Protein AF-A0A815NDU8-F1 (afdb_monomer_lite)

pLDDT: mean 84.21, std 14.22, range [49.19, 97.12]

Organism: NCBI:txid392033

Secondary structure (DSSP, 8-state):
--PPP-SEEEEEE-TT--EEEEETTTTEEEEE-------------------HHHHHHHHHHHHHHHHHHHHHHHHHHHT-

InterPro domains:
  IPR011042 Six-bladed beta-propeller, TolB-like [G3DSA:2.120.10.30] (2-62)

Structure (mmCIF, N/CA/C/O backbone):
data_AF-A0A815NDU8-F1
#
_entry.id   AF-A0A815NDU8-F1
#
loop_
_atom_site.group_PDB
_atom_site.id
_atom_site.type_symbol
_atom_site.label_atom_id
_atom_site.label_alt_id
_atom_site.label_comp_id
_atom_site.label_asym_id
_atom_site.label_entity_id
_atom_site.label_seq_id
_atom_site.pdbx_PDB_ins_code
_atom_site.Cartn_x
_atom_site.Cartn_y
_atom_site.Cartn_z
_atom_site.occupancy
_atom_site.B_iso_or_equiv
_atom_site.auth_seq_id
_atom_site.auth_comp_id
_atom_site.auth_asym_id
_atom_site.auth_atom_id
_atom_site.pdbx_PDB_model_num
ATOM 1 N N . MET A 1 1 ? 26.217 -6.598 -10.184 1.00 49.19 1 MET A N 1
ATOM 2 C CA . MET A 1 1 ? 25.780 -6.729 -11.585 1.00 49.19 1 MET A CA 1
ATOM 3 C C . MET A 1 1 ? 24.386 -6.148 -11.666 1.00 49.19 1 MET A C 1
ATOM 5 O O . MET A 1 1 ? 23.481 -6.727 -11.086 1.00 49.19 1 MET A O 1
ATOM 9 N N . THR A 1 2 ? 24.241 -4.969 -12.258 1.00 66.94 2 THR A N 1
ATOM 10 C CA . THR A 1 2 ? 22.934 -4.398 -12.606 1.00 66.94 2 THR A CA 1
ATOM 11 C C . THR A 1 2 ? 23.059 -3.972 -14.052 1.00 66.94 2 THR A C 1
ATOM 13 O O . THR A 1 2 ? 23.664 -2.935 -14.333 1.00 66.94 2 THR A O 1
ATOM 16 N N . ASP A 1 3 ? 22.588 -4.821 -14.956 1.00 82.12 3 ASP A N 1
ATOM 17 C CA . ASP A 1 3 ? 22.578 -4.479 -16.368 1.00 82.12 3 ASP A CA 1
ATOM 18 C C . ASP A 1 3 ? 21.497 -3.409 -16.597 1.00 82.12 3 ASP A C 1
ATOM 20 O O . ASP A 1 3 ? 20.376 -3.549 -16.099 1.00 82.12 3 ASP A O 1
ATOM 24 N N . PRO A 1 4 ? 21.824 -2.300 -17.281 1.00 85.81 4 PRO A N 1
ATOM 25 C CA . PRO A 1 4 ? 20.865 -1.236 -17.552 1.00 85.81 4 PRO A CA 1
ATOM 26 C C . PRO A 1 4 ? 19.747 -1.726 -18.477 1.00 85.81 4 PRO A C 1
ATOM 28 O O . PRO A 1 4 ? 19.970 -2.613 -19.305 1.00 85.81 4 PRO A O 1
ATOM 31 N N . LEU A 1 5 ? 18.557 -1.127 -18.339 1.00 89.12 5 LEU A N 1
ATOM 32 C CA . LEU A 1 5 ? 17.417 -1.429 -19.204 1.00 89.12 5 LEU A CA 1
ATOM 33 C C . LEU A 1 5 ? 17.648 -0.906 -20.628 1.00 89.12 5 LEU A C 1
ATOM 35 O O . LEU A 1 5 ? 18.147 0.207 -20.796 1.00 89.12 5 LEU A O 1
ATOM 39 N N . ASP A 1 6 ? 17.230 -1.671 -21.633 1.00 91.44 6 ASP A N 1
ATOM 40 C CA . ASP A 1 6 ? 17.411 -1.345 -23.048 1.00 91.44 6 ASP A CA 1
ATOM 41 C C . ASP A 1 6 ? 16.103 -1.482 -23.844 1.00 91.44 6 ASP A C 1
ATOM 43 O O . ASP A 1 6 ? 15.656 -2.579 -24.190 1.00 91.44 6 ASP A O 1
ATOM 47 N N . LEU A 1 7 ? 15.486 -0.328 -24.121 1.00 93.81 7 LEU A N 1
ATOM 48 C CA . LEU A 1 7 ? 14.165 -0.189 -24.747 1.00 93.81 7 LEU A CA 1
ATOM 49 C C . LEU A 1 7 ? 13.089 -1.048 -24.044 1.00 93.81 7 LEU A C 1
ATOM 51 O O . LEU A 1 7 ? 12.580 -2.008 -24.633 1.00 93.81 7 LEU A O 1
ATOM 55 N N . PRO A 1 8 ? 12.741 -0.736 -22.779 1.00 93.75 8 PRO A N 1
ATOM 56 C CA . PRO A 1 8 ? 11.650 -1.414 -22.090 1.00 93.75 8 PRO A CA 1
ATOM 57 C C . PRO A 1 8 ? 10.325 -1.110 -22.794 1.00 93.75 8 PRO A C 1
ATOM 59 O O . PRO A 1 8 ? 9.999 0.052 -23.046 1.00 93.75 8 PRO A O 1
ATOM 62 N N . VAL A 1 9 ? 9.576 -2.161 -23.117 1.00 96.38 9 VAL A N 1
ATOM 63 C CA . VAL A 1 9 ? 8.302 -2.052 -23.845 1.00 96.38 9 VAL A CA 1
ATOM 64 C C . VAL A 1 9 ? 7.094 -2.307 -22.961 1.00 96.38 9 VAL A C 1
ATOM 66 O O . VAL A 1 9 ? 6.037 -1.744 -23.223 1.00 96.38 9 VAL A O 1
ATOM 69 N N . ASP A 1 10 ? 7.246 -3.135 -21.928 1.00 95.44 10 ASP A N 1
ATOM 70 C CA . ASP A 1 10 ? 6.159 -3.488 -21.019 1.00 95.44 10 ASP A CA 1
ATOM 71 C C . ASP A 1 10 ? 6.695 -4.007 -19.678 1.00 95.44 10 ASP A C 1
ATOM 73 O O . ASP A 1 10 ? 7.856 -4.430 -19.584 1.00 95.44 10 ASP A O 1
ATOM 77 N N . LEU A 1 11 ? 5.846 -3.984 -18.650 1.00 95.81 11 LEU A N 1
ATOM 78 C CA . LEU A 1 11 ? 6.129 -4.555 -17.336 1.00 95.81 11 LEU A CA 1
ATOM 79 C C . LEU A 1 11 ? 4.872 -5.135 -16.686 1.00 95.81 11 LEU A C 1
ATOM 81 O O . LEU A 1 11 ? 3.786 -4.578 -16.814 1.00 95.81 11 LEU A O 1
ATOM 85 N N . ASP A 1 12 ? 5.050 -6.215 -15.927 1.00 96.75 12 ASP A N 1
ATOM 86 C CA . ASP A 1 12 ? 3.973 -6.853 -15.164 1.00 96.75 12 ASP A CA 1
ATOM 87 C C . ASP A 1 12 ? 4.483 -7.422 -13.830 1.00 96.75 12 ASP A C 1
ATOM 89 O O . ASP A 1 12 ? 5.691 -7.617 -13.628 1.00 96.75 12 ASP A O 1
ATOM 93 N N . PHE A 1 13 ? 3.553 -7.678 -12.910 1.00 96.00 13 PHE A N 1
ATOM 94 C CA . PHE A 1 13 ? 3.821 -8.198 -11.573 1.00 96.00 13 PHE A CA 1
ATOM 95 C C . PHE A 1 13 ? 3.183 -9.574 -11.362 1.00 96.00 13 PHE A C 1
ATOM 97 O O . PHE A 1 13 ? 2.037 -9.805 -11.738 1.00 96.00 13 PH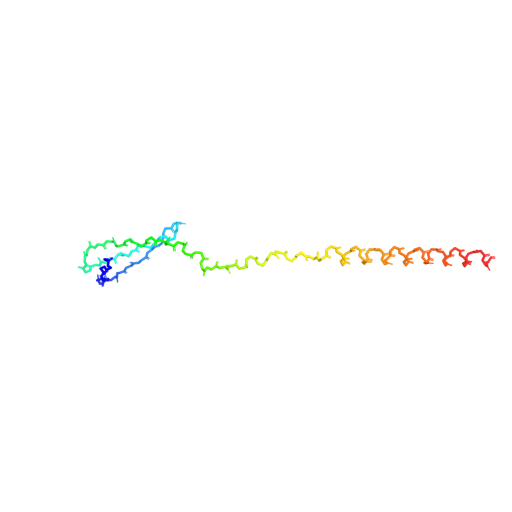E A O 1
ATOM 104 N N . ASP A 1 14 ? 3.890 -10.475 -10.675 1.00 94.06 14 ASP A N 1
ATOM 105 C CA . ASP A 1 14 ? 3.289 -11.727 -10.201 1.00 94.06 14 ASP A CA 1
ATOM 106 C C . ASP A 1 14 ? 2.562 -11.556 -8.851 1.00 94.06 14 ASP A C 1
ATOM 108 O O . ASP A 1 14 ? 2.668 -10.537 -8.164 1.00 94.06 14 ASP A O 1
ATOM 112 N N . ASN A 1 15 ? 1.842 -12.595 -8.415 1.00 92.81 15 ASN A N 1
ATOM 113 C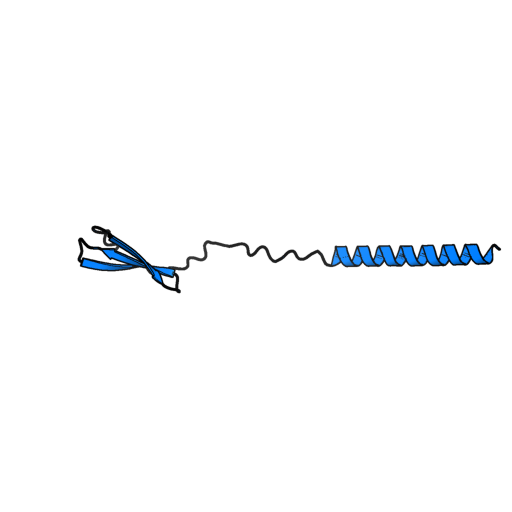 CA . ASN A 1 15 ? 1.166 -12.602 -7.111 1.00 92.81 15 ASN A CA 1
ATOM 114 C C . ASN A 1 15 ? 2.120 -12.477 -5.906 1.00 92.81 15 ASN A C 1
ATOM 116 O O . ASN A 1 15 ? 1.660 -12.170 -4.804 1.00 92.81 15 ASN A O 1
ATOM 120 N N . ALA A 1 16 ? 3.416 -12.751 -6.078 1.00 89.44 16 ALA A N 1
ATOM 121 C CA . ALA A 1 16 ? 4.430 -12.577 -5.042 1.00 89.44 16 ALA A CA 1
ATOM 122 C C . ALA A 1 16 ? 5.022 -11.151 -5.033 1.00 89.44 16 ALA A C 1
ATOM 124 O O . ALA A 1 16 ? 5.788 -10.817 -4.127 1.00 89.44 16 ALA A O 1
ATOM 125 N N . GLY A 1 17 ? 4.634 -10.304 -5.993 1.00 90.31 17 GLY A N 1
ATOM 126 C CA . GLY A 1 17 ? 5.091 -8.930 -6.162 1.00 90.31 17 GLY A CA 1
ATOM 127 C C . GLY A 1 17 ? 6.436 -8.803 -6.877 1.00 90.31 17 GLY A C 1
ATOM 128 O O . GLY A 1 17 ? 7.003 -7.710 -6.890 1.00 90.31 17 GLY A O 1
ATOM 129 N N . ASN A 1 18 ? 6.961 -9.884 -7.458 1.00 93.50 18 ASN A N 1
ATOM 130 C CA . ASN A 1 18 ? 8.131 -9.804 -8.324 1.00 93.50 18 ASN A CA 1
ATOM 131 C C . ASN A 1 18 ? 7.774 -9.058 -9.610 1.00 93.50 18 ASN A C 1
ATOM 133 O O . ASN A 1 18 ? 6.653 -9.168 -10.106 1.00 93.50 18 ASN A O 1
ATOM 137 N N . MET A 1 19 ? 8.741 -8.320 -10.151 1.00 93.94 19 MET A N 1
ATOM 138 C CA . MET A 1 19 ? 8.553 -7.494 -11.340 1.00 93.94 19 MET A CA 1
ATOM 139 C C . MET A 1 19 ? 9.278 -8.105 -12.537 1.00 93.94 19 MET A C 1
ATOM 141 O O . MET A 1 19 ? 10.465 -8.435 -12.457 1.00 93.94 19 MET A O 1
ATOM 145 N N . TYR A 1 20 ? 8.564 -8.199 -13.652 1.00 94.81 20 TYR A N 1
ATOM 146 C CA . TYR A 1 20 ? 9.078 -8.653 -14.937 1.00 94.81 20 TYR A CA 1
ATOM 147 C C . TYR A 1 20 ? 9.070 -7.478 -15.908 1.00 94.81 20 TYR A C 1
ATOM 149 O O . TYR A 1 20 ? 8.060 -6.792 -16.032 1.00 94.81 20 TYR A O 1
ATOM 157 N N . VAL A 1 21 ? 10.191 -7.237 -16.587 1.00 94.94 21 VAL A N 1
ATOM 158 C CA . VAL A 1 21 ? 10.316 -6.165 -17.585 1.00 94.94 21 VAL A CA 1
ATOM 159 C C . VAL A 1 21 ? 10.688 -6.779 -18.925 1.00 94.94 21 VAL A C 1
ATOM 161 O O . VAL A 1 21 ? 11.713 -7.452 -19.033 1.00 94.94 21 VAL A O 1
ATOM 164 N N . CYS A 1 22 ? 9.862 -6.538 -19.940 1.00 94.56 22 CYS A N 1
ATOM 165 C CA . CYS A 1 22 ? 10.119 -6.948 -21.315 1.00 94.56 22 CYS A CA 1
ATOM 166 C C . CYS A 1 22 ? 10.937 -5.868 -22.028 1.00 94.56 22 CYS A C 1
ATOM 168 O O . CYS A 1 22 ? 10.539 -4.702 -22.073 1.00 94.56 22 CYS A O 1
ATOM 170 N N . GLU A 1 23 ? 12.065 -6.253 -22.617 1.00 93.94 23 GLU A N 1
ATOM 171 C CA . GLU A 1 23 ? 12.989 -5.338 -23.287 1.00 93.94 23 GLU A CA 1
ATOM 172 C C . GLU A 1 23 ? 13.157 -5.728 -24.751 1.00 93.94 23 GLU A C 1
ATOM 174 O O . GLU A 1 23 ? 13.629 -6.825 -25.068 1.00 93.94 23 GLU A O 1
ATOM 179 N N . SER A 1 24 ? 12.790 -4.821 -25.659 1.00 92.38 24 SER A N 1
ATOM 180 C CA . SER A 1 24 ? 12.895 -5.086 -27.095 1.00 92.38 24 SER A CA 1
ATOM 181 C C . SER A 1 24 ? 14.301 -4.873 -27.637 1.00 92.38 24 SER A C 1
ATOM 183 O O . SER A 1 24 ? 14.650 -5.514 -28.622 1.00 92.38 24 SER A O 1
ATOM 185 N N . GLY A 1 25 ? 15.096 -3.987 -27.027 1.00 91.75 25 GLY A N 1
ATOM 186 C CA . GLY A 1 25 ? 16.456 -3.688 -27.488 1.00 91.75 25 GLY A CA 1
ATOM 187 C C . GLY A 1 25 ? 17.406 -4.853 -27.234 1.00 91.75 25 GLY A C 1
ATOM 188 O O . GLY A 1 25 ? 18.118 -5.302 -28.128 1.00 91.75 25 GLY A O 1
ATOM 189 N N . SER A 1 26 ? 17.316 -5.424 -26.034 1.00 88.94 26 SER A N 1
ATOM 190 C CA . SER A 1 26 ? 18.131 -6.567 -25.616 1.00 88.94 26 SER A CA 1
ATOM 191 C C . SER A 1 26 ? 17.459 -7.931 -25.826 1.00 88.94 26 SER A C 1
ATOM 193 O O . SER A 1 26 ? 18.036 -8.950 -25.450 1.00 88.94 26 SER A O 1
ATOM 195 N N . HIS A 1 27 ? 16.251 -7.966 -26.407 1.00 91.06 27 HIS A N 1
ATOM 196 C CA . HIS A 1 27 ? 15.458 -9.183 -26.650 1.00 91.06 27 HIS A CA 1
ATOM 197 C C . HIS A 1 27 ? 15.354 -10.116 -25.432 1.00 91.06 27 HIS A C 1
ATOM 199 O O . HIS A 1 27 ? 15.425 -11.341 -25.555 1.00 91.06 27 HIS A O 1
ATOM 205 N N . ARG A 1 28 ? 15.218 -9.538 -24.239 1.00 92.69 28 ARG A N 1
ATOM 206 C CA . ARG A 1 28 ? 15.232 -10.273 -22.972 1.00 92.69 28 ARG A CA 1
ATOM 207 C C . ARG A 1 28 ? 14.045 -9.883 -22.106 1.00 92.69 28 ARG A C 1
ATOM 209 O O . ARG A 1 28 ? 13.418 -8.844 -22.308 1.00 92.69 28 ARG A O 1
ATOM 216 N N . VAL A 1 29 ? 13.779 -10.722 -21.115 1.00 92.06 29 VAL A N 1
ATOM 217 C CA . VAL A 1 29 ? 12.882 -10.397 -20.007 1.00 92.06 29 VAL A CA 1
ATOM 218 C C . VAL A 1 29 ? 13.720 -10.383 -18.738 1.00 92.06 29 VAL A C 1
ATOM 220 O O . VAL A 1 29 ? 14.301 -11.406 -18.373 1.00 92.06 29 VAL A O 1
ATOM 223 N N . GLN A 1 30 ? 13.822 -9.226 -18.088 1.00 92.31 30 GLN A N 1
ATOM 224 C CA . GLN A 1 30 ? 14.520 -9.098 -16.811 1.00 92.31 30 GLN A CA 1
ATOM 225 C C . GLN A 1 30 ? 13.577 -9.358 -15.639 1.00 92.31 30 GLN A C 1
ATOM 227 O O . GLN A 1 30 ? 12.429 -8.915 -15.632 1.00 92.31 30 GLN A O 1
ATOM 232 N N . PHE A 1 31 ? 14.096 -10.073 -14.640 1.00 91.56 31 PHE A N 1
ATOM 233 C CA . PHE A 1 31 ? 13.392 -10.436 -13.416 1.00 91.56 31 PHE A CA 1
ATOM 234 C C . PHE A 1 31 ? 13.963 -9.671 -12.224 1.00 91.56 31 PHE A C 1
ATOM 236 O O . PHE A 1 31 ? 15.159 -9.752 -11.935 1.00 91.56 31 PHE A O 1
ATOM 243 N N . PHE A 1 32 ? 13.088 -8.987 -11.495 1.00 90.94 32 PHE A N 1
ATOM 244 C CA . 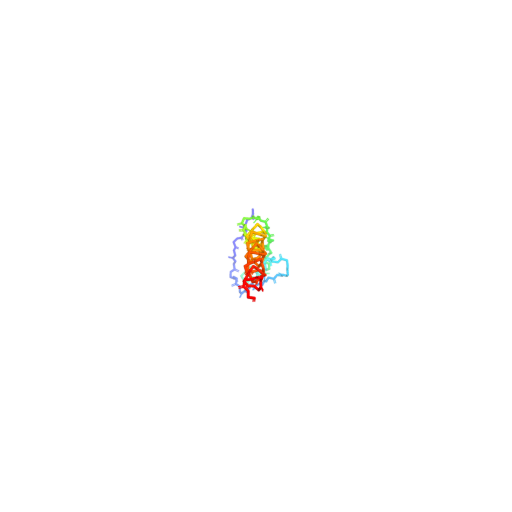PHE A 1 32 ? 13.419 -8.281 -10.268 1.00 90.94 32 PHE A CA 1
ATOM 245 C C . PHE A 1 32 ? 12.643 -8.901 -9.112 1.00 90.94 32 PHE A C 1
ATOM 247 O O . PHE A 1 32 ? 11.424 -8.751 -8.996 1.00 90.94 32 PHE A O 1
ATOM 254 N N . ALA A 1 33 ? 13.371 -9.603 -8.244 1.00 89.94 33 ALA A N 1
ATOM 255 C CA . ALA A 1 33 ? 12.795 -10.176 -7.040 1.00 89.94 33 ALA A CA 1
ATOM 256 C C . ALA A 1 33 ? 12.340 -9.062 -6.094 1.00 89.94 33 ALA A C 1
ATOM 258 O O . ALA A 1 33 ? 13.111 -8.145 -5.784 1.00 89.94 33 ALA A O 1
ATOM 259 N N . LEU A 1 34 ? 11.119 -9.181 -5.571 1.00 88.38 34 LEU A N 1
ATOM 260 C CA . LEU A 1 34 ? 10.686 -8.327 -4.477 1.00 88.38 34 LEU A CA 1
ATOM 261 C C . LEU A 1 34 ? 11.431 -8.736 -3.209 1.00 88.38 34 LEU A C 1
ATOM 263 O O . LEU A 1 34 ? 11.039 -9.645 -2.475 1.00 88.38 34 LEU A O 1
ATOM 267 N N . ILE A 1 35 ? 12.518 -8.032 -2.921 1.00 85.19 35 ILE A N 1
ATOM 268 C CA . ILE A 1 35 ? 13.171 -8.146 -1.626 1.00 85.19 35 ILE A CA 1
ATOM 269 C C . ILE A 1 35 ? 12.300 -7.371 -0.643 1.00 85.19 35 ILE A C 1
ATOM 271 O O . ILE A 1 35 ? 12.329 -6.141 -0.596 1.00 85.19 35 ILE A O 1
ATOM 275 N N . SER A 1 36 ? 11.515 -8.100 0.151 1.00 74.62 36 SER A N 1
ATOM 276 C CA . SER A 1 36 ? 10.798 -7.549 1.300 1.00 74.62 36 SER A CA 1
ATOM 277 C C . SER A 1 36 ? 11.804 -7.081 2.360 1.00 74.62 36 SER A C 1
ATOM 279 O O . SER A 1 36 ? 11.956 -7.695 3.417 1.00 74.62 36 SER A O 1
ATOM 281 N N . ASN A 1 37 ? 12.452 -5.943 2.129 1.00 69.44 37 ASN A N 1
ATOM 282 C CA . ASN A 1 37 ? 12.904 -5.111 3.228 1.00 69.44 37 ASN A CA 1
ATOM 283 C C . ASN A 1 37 ? 11.630 -4.588 3.888 1.00 69.44 37 ASN A C 1
ATOM 285 O O . ASN A 1 37 ? 10.907 -3.787 3.301 1.00 69.44 37 ASN A O 1
ATOM 289 N N . LYS A 1 38 ? 11.306 -5.111 5.076 1.00 63.25 38 LYS A N 1
ATOM 290 C CA . LYS A 1 38 ? 10.125 -4.773 5.893 1.00 63.25 38 LYS A CA 1
ATOM 291 C C . LYS A 1 38 ? 10.177 -3.325 6.416 1.00 63.25 38 LYS A C 1
ATOM 293 O O . LYS A 1 38 ? 9.887 -3.062 7.575 1.00 63.25 38 LYS A O 1
ATOM 298 N N . SER A 1 39 ? 10.512 -2.372 5.560 1.00 65.00 39 SER A N 1
ATOM 299 C CA . SER A 1 39 ? 10.560 -0.939 5.831 1.00 65.00 39 SER A CA 1
ATOM 300 C C . SER A 1 39 ? 9.278 -0.262 5.358 1.00 65.00 39 SER A C 1
ATOM 302 O O . SER A 1 39 ? 9.277 0.870 4.901 1.00 65.00 39 SER A O 1
ATOM 304 N N . CYS A 1 40 ? 8.155 -0.960 5.455 1.00 56.59 40 CYS A N 1
ATOM 305 C CA . CYS A 1 40 ? 6.883 -0.297 5.626 1.00 56.59 40 CYS A CA 1
ATOM 306 C C . CYS A 1 40 ? 6.255 -0.963 6.833 1.00 56.59 40 CYS A C 1
ATOM 308 O O . CYS A 1 40 ? 5.555 -1.972 6.738 1.00 56.59 40 CYS A O 1
ATOM 310 N N . SER A 1 41 ? 6.556 -0.407 8.004 1.00 59.34 41 SER A N 1
ATOM 311 C CA . SER A 1 41 ? 5.650 -0.498 9.130 1.00 59.34 41 SER A CA 1
ATOM 312 C C . SER A 1 41 ? 4.366 0.198 8.695 1.00 59.34 41 SER A C 1
ATOM 314 O O . SER A 1 41 ? 4.120 1.350 9.045 1.00 59.34 41 SER A O 1
ATOM 316 N N . THR A 1 42 ? 3.531 -0.498 7.920 1.00 59.31 42 THR A N 1
ATOM 317 C CA . THR A 1 42 ? 2.104 -0.277 8.031 1.00 59.31 42 THR A CA 1
ATOM 318 C C . THR A 1 42 ? 1.849 -0.514 9.503 1.00 59.31 42 THR A C 1
ATOM 320 O O . THR A 1 42 ? 1.853 -1.657 9.975 1.00 59.31 42 THR A O 1
ATOM 323 N N . SER A 1 43 ? 1.725 0.566 10.262 1.00 59.09 43 SER A N 1
ATOM 324 C CA . SER A 1 43 ? 0.944 0.531 11.468 1.00 59.09 43 SER A CA 1
ATOM 325 C C . SER A 1 43 ? -0.401 -0.011 11.001 1.00 59.09 43 SER A C 1
ATOM 327 O O . SER A 1 43 ? -1.273 0.711 10.528 1.00 59.09 43 SER A O 1
ATOM 329 N N . LYS A 1 44 ? -0.580 -1.333 11.108 1.00 57.12 44 LYS A N 1
ATOM 330 C CA . LYS A 1 44 ? -1.877 -1.849 11.498 1.00 57.12 44 LYS A CA 1
ATOM 331 C C . LYS A 1 44 ? -2.117 -1.095 12.790 1.00 57.12 44 LYS A C 1
ATOM 333 O O . LYS A 1 44 ? -1.573 -1.475 13.823 1.00 57.12 44 LYS A O 1
ATOM 338 N N . ALA A 1 45 ? -2.761 0.067 12.694 1.00 57.03 45 ALA A N 1
ATOM 339 C CA . ALA A 1 45 ? -3.290 0.758 13.837 1.00 57.03 45 ALA A CA 1
ATOM 340 C C . ALA A 1 45 ? -4.201 -0.297 14.435 1.00 57.03 45 ALA A C 1
ATOM 342 O O . ALA A 1 45 ? -5.249 -0.610 13.868 1.00 57.03 45 ALA A O 1
ATOM 343 N N . SER A 1 46 ? -3.666 -0.975 15.452 1.00 56.66 46 SER A N 1
ATOM 344 C CA . SER A 1 46 ? -4.341 -2.011 16.202 1.00 56.66 46 SER A CA 1
ATOM 345 C C . SER A 1 46 ? -5.718 -1.450 16.464 1.00 56.66 46 SER A C 1
ATOM 347 O O . SER A 1 46 ? -5.829 -0.381 17.069 1.00 56.66 46 SER A O 1
ATOM 349 N N . MET A 1 47 ? -6.716 -2.102 15.864 1.00 59.75 47 MET A N 1
ATOM 350 C CA . MET A 1 47 ? -8.120 -1.720 15.917 1.00 59.75 47 MET A CA 1
ATOM 351 C C . MET A 1 47 ? -8.411 -1.157 17.297 1.00 59.75 47 MET A C 1
ATOM 353 O O . MET A 1 47 ? -8.064 -1.804 18.283 1.00 59.75 47 MET A O 1
ATOM 357 N N . ARG A 1 48 ? -8.949 0.068 17.339 1.00 60.38 48 ARG A N 1
ATOM 358 C CA . ARG A 1 48 ? -9.253 0.827 18.556 1.00 60.38 48 ARG A CA 1
ATOM 359 C C . ARG A 1 48 ? -9.677 -0.122 19.678 1.00 60.38 48 ARG A C 1
ATOM 361 O O . ARG A 1 48 ? -10.822 -0.565 19.710 1.00 60.38 48 ARG A O 1
ATOM 368 N N . ALA A 1 49 ? -8.761 -0.419 20.596 1.00 56.88 49 ALA A N 1
ATOM 369 C CA . ALA A 1 49 ? -9.140 -0.955 21.884 1.00 56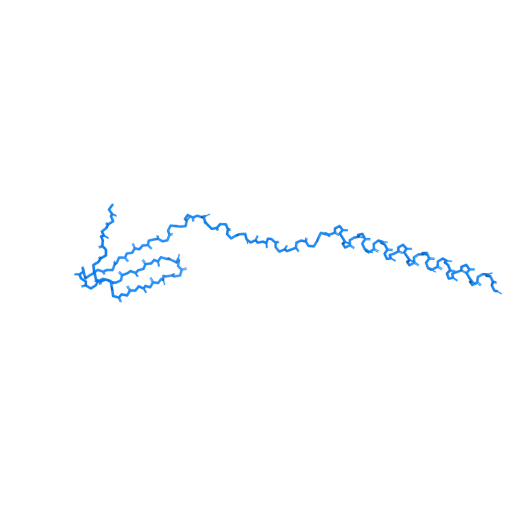.88 49 ALA A CA 1
ATOM 370 C C . ALA A 1 49 ? -9.856 0.207 22.565 1.00 56.88 49 ALA A C 1
ATOM 372 O O . ALA A 1 49 ? -9.212 1.114 23.089 1.00 56.88 49 ALA A O 1
ATOM 373 N N . ILE A 1 50 ? -11.187 0.251 22.456 1.00 63.56 50 ILE A N 1
ATOM 374 C CA . ILE A 1 50 ? -11.988 1.094 23.339 1.00 63.56 50 ILE A CA 1
ATOM 375 C C . ILE A 1 50 ? -11.530 0.674 24.737 1.00 63.56 50 ILE A C 1
ATOM 377 O O . ILE A 1 50 ? -11.626 -0.517 25.045 1.00 63.56 50 ILE A O 1
ATOM 381 N N . PRO A 1 51 ? -10.922 1.572 25.530 1.00 67.75 51 PRO A N 1
ATOM 382 C CA . PRO A 1 51 ? -10.337 1.189 26.801 1.00 67.75 51 PRO A CA 1
ATOM 383 C C . PRO A 1 51 ? -11.461 0.574 27.625 1.00 67.75 51 PRO A C 1
ATOM 385 O O . PRO A 1 51 ? -12.414 1.263 27.977 1.00 67.75 51 PRO A O 1
ATOM 388 N N . THR A 1 52 ? -11.380 -0.727 27.894 1.00 66.12 52 THR A N 1
ATOM 389 C CA . THR A 1 52 ? -12.408 -1.494 28.620 1.00 66.12 52 THR A CA 1
ATOM 390 C C . THR A 1 52 ? -12.759 -0.842 29.962 1.00 66.12 52 THR A C 1
ATOM 392 O O . THR A 1 52 ? -13.890 -0.936 30.438 1.00 66.12 52 THR A O 1
ATOM 395 N N . ILE A 1 53 ? -11.810 -0.087 30.520 1.00 71.94 53 ILE A N 1
ATOM 396 C CA . ILE A 1 53 ? -11.946 0.764 31.703 1.00 71.94 53 ILE A CA 1
ATOM 397 C C . ILE A 1 53 ? -13.045 1.833 31.540 1.00 71.94 53 ILE A C 1
ATOM 399 O O . ILE A 1 53 ? -13.799 2.055 32.483 1.00 71.94 53 ILE A O 1
ATOM 403 N N . PHE A 1 54 ? -13.189 2.465 30.367 1.00 76.12 54 PHE A N 1
ATOM 404 C CA . PHE A 1 54 ? -14.217 3.490 30.122 1.00 76.12 54 PHE A CA 1
ATOM 405 C C . PHE A 1 54 ? -15.631 2.896 30.105 1.00 76.12 54 PHE A C 1
ATOM 407 O O . PHE A 1 54 ? -16.568 3.481 30.639 1.00 76.12 54 PHE A O 1
ATOM 414 N N . THR A 1 55 ? -15.790 1.700 29.539 1.00 83.62 55 THR A N 1
ATOM 415 C CA . THR A 1 55 ? -17.074 0.985 29.555 1.00 83.62 55 THR A CA 1
ATOM 416 C C . THR A 1 55 ? -17.446 0.475 30.951 1.00 83.62 55 THR A C 1
ATOM 418 O O . THR A 1 55 ? -18.607 0.570 31.340 1.00 83.62 55 THR A O 1
ATOM 421 N N . LEU A 1 56 ? -16.473 -0.013 31.733 1.00 86.56 56 LEU A N 1
ATOM 422 C CA . LEU A 1 56 ? -16.690 -0.478 33.111 1.00 86.56 56 LEU A CA 1
ATOM 423 C C . LEU A 1 56 ? -17.078 0.668 34.054 1.00 86.56 56 LEU A C 1
ATOM 425 O O . LEU A 1 56 ? -18.009 0.517 34.846 1.00 86.56 56 LEU A O 1
ATOM 429 N N . SER A 1 57 ? -16.401 1.816 33.959 1.00 90.81 57 SER A N 1
ATOM 430 C CA . SER A 1 57 ? -16.701 2.972 34.811 1.00 90.81 57 SER A CA 1
ATOM 431 C C . SER A 1 57 ? -18.083 3.556 34.522 1.00 90.81 57 SER A C 1
ATOM 433 O O . SER A 1 57 ? -18.820 3.874 35.454 1.00 90.81 57 SER A O 1
ATOM 435 N N . PHE A 1 58 ? -18.467 3.641 33.246 1.00 92.31 58 PHE A N 1
ATOM 436 C CA . PHE A 1 58 ? -19.787 4.115 32.842 1.00 92.31 58 PHE A CA 1
ATOM 437 C C . PHE A 1 58 ? -20.909 3.193 33.339 1.00 92.31 58 PHE A C 1
ATOM 439 O O . PHE A 1 58 ? -21.875 3.671 33.935 1.00 92.31 58 PHE A O 1
ATOM 446 N N . TYR A 1 59 ? -20.755 1.875 33.170 1.00 94.06 59 TYR A N 1
ATOM 447 C CA . TYR A 1 59 ? -21.719 0.889 33.669 1.00 94.06 59 TYR A CA 1
ATOM 448 C C . TYR A 1 59 ? -21.879 0.967 35.194 1.00 94.06 59 TYR A C 1
ATOM 450 O O . TYR A 1 59 ? -22.996 0.996 35.711 1.00 94.06 59 TYR A O 1
ATOM 458 N N . TYR A 1 60 ? -20.762 1.073 35.920 1.00 95.75 60 TYR A N 1
ATOM 459 C CA . TYR A 1 60 ? -20.784 1.210 37.374 1.00 95.75 60 TYR A CA 1
ATOM 460 C C . TYR A 1 60 ? -21.482 2.502 37.827 1.00 95.75 60 TYR A C 1
ATOM 462 O O . TYR A 1 60 ? -22.295 2.475 38.750 1.00 95.75 60 TYR A O 1
ATOM 470 N N . ALA A 1 61 ? -21.232 3.626 37.147 1.00 96.00 61 ALA A N 1
ATOM 471 C CA . ALA A 1 61 ? -21.882 4.898 37.451 1.00 96.00 61 ALA A CA 1
ATOM 472 C C . ALA A 1 61 ? -23.407 4.836 37.253 1.00 96.00 61 ALA A C 1
ATOM 474 O O . ALA A 1 61 ? -24.157 5.269 38.126 1.00 96.00 61 ALA A O 1
ATOM 475 N N . GLN A 1 62 ? -23.878 4.253 36.145 1.00 96.50 62 GLN A N 1
ATOM 476 C CA . GLN A 1 62 ? -25.312 4.072 35.891 1.00 96.50 62 GLN A CA 1
ATOM 477 C C . GLN A 1 62 ? -25.980 3.182 36.943 1.00 96.50 62 GLN A C 1
ATOM 479 O O . GLN A 1 62 ? -27.077 3.495 37.405 1.00 96.50 62 GLN A O 1
ATOM 484 N N . TYR A 1 63 ? -25.309 2.105 37.358 1.00 97.12 63 TYR A N 1
ATOM 485 C CA . TYR A 1 63 ? -25.813 1.206 38.392 1.00 97.12 63 TYR A CA 1
ATOM 486 C C . TYR A 1 63 ? -25.977 1.912 39.748 1.00 97.12 63 TYR A C 1
ATOM 488 O O . TYR A 1 63 ? -27.022 1.785 40.385 1.00 97.12 63 TYR A O 1
ATOM 496 N N . LEU A 1 64 ? -24.997 2.722 40.169 1.00 97.00 64 LEU A N 1
ATOM 497 C CA . LEU A 1 64 ? -25.110 3.513 41.400 1.00 97.00 64 LEU A CA 1
ATOM 498 C C . LEU A 1 64 ? -26.246 4.540 41.334 1.00 97.00 64 LEU A C 1
ATOM 500 O O . LEU A 1 64 ? -26.986 4.692 42.304 1.00 97.00 64 LEU A O 1
ATOM 504 N N . ILE A 1 65 ? -26.423 5.212 40.192 1.00 97.06 65 ILE A N 1
ATOM 505 C CA . ILE A 1 65 ? -27.535 6.152 39.988 1.00 97.06 65 ILE A CA 1
ATOM 506 C C . ILE A 1 65 ? -28.878 5.424 40.121 1.00 97.06 65 ILE A C 1
ATOM 508 O O . ILE A 1 65 ? -29.771 5.920 40.803 1.00 97.06 65 ILE A O 1
ATOM 512 N N . ALA A 1 66 ? -29.016 4.233 39.533 1.00 96.81 66 ALA A N 1
ATOM 513 C CA . ALA A 1 66 ? -30.229 3.428 39.656 1.00 96.81 66 ALA A 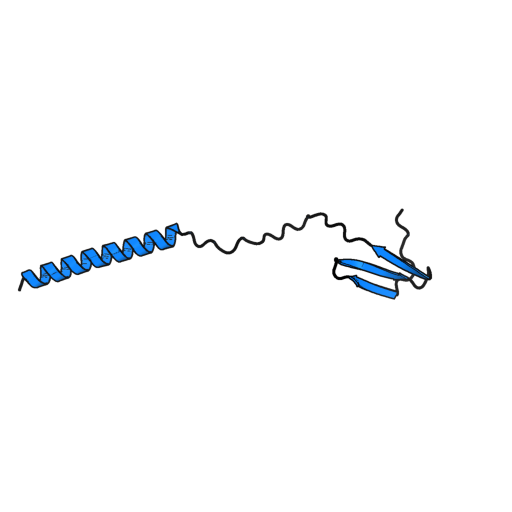CA 1
ATOM 514 C C . ALA A 1 66 ? -30.516 3.025 41.115 1.00 96.81 66 ALA A C 1
ATOM 516 O O . ALA A 1 66 ? -31.663 3.102 41.556 1.00 96.81 66 ALA A O 1
ATOM 517 N N . ILE A 1 67 ? -29.490 2.666 41.897 1.00 96.56 67 ILE A N 1
ATOM 518 C CA . ILE A 1 67 ? -29.647 2.383 43.334 1.00 96.56 67 ILE A CA 1
ATOM 519 C C . ILE A 1 67 ? -30.129 3.626 44.090 1.00 96.56 67 ILE A C 1
ATOM 521 O O . ILE A 1 67 ? -31.075 3.547 44.867 1.00 96.56 67 ILE A O 1
ATOM 525 N N . VAL A 1 68 ? -29.520 4.791 43.861 1.00 97.12 68 VAL A N 1
ATOM 526 C CA . VAL A 1 68 ? -29.928 6.025 44.553 1.00 97.12 68 VAL A CA 1
ATOM 527 C C . VAL A 1 68 ? -31.359 6.412 44.185 1.00 97.12 68 VAL A C 1
ATOM 529 O O . VAL A 1 68 ? -32.143 6.753 45.067 1.00 97.12 68 VAL A O 1
ATOM 532 N N . LEU A 1 69 ? -31.725 6.317 42.904 1.00 96.25 69 LEU A N 1
ATOM 533 C CA . LEU A 1 69 ? -33.083 6.605 42.446 1.00 96.25 69 LEU A CA 1
ATOM 534 C C . LEU A 1 69 ? -34.099 5.636 43.049 1.00 96.25 69 LEU A C 1
ATOM 536 O O . LEU A 1 69 ? -35.137 6.084 43.516 1.00 96.25 69 LEU A O 1
ATOM 540 N N . THR A 1 70 ? -33.797 4.337 43.095 1.00 96.50 70 THR A N 1
ATOM 541 C CA . THR A 1 70 ? -34.701 3.349 43.706 1.00 96.50 70 THR A CA 1
ATOM 542 C C . THR A 1 70 ? -34.891 3.596 45.203 1.00 96.50 70 THR A C 1
ATOM 544 O O . THR A 1 70 ? -36.027 3.601 45.674 1.00 96.50 70 THR A O 1
ATOM 547 N N . MET A 1 71 ? -33.822 3.910 45.939 1.00 95.25 71 MET A N 1
ATOM 548 C CA . MET A 1 71 ? -33.909 4.281 47.358 1.00 95.25 71 MET A CA 1
ATOM 549 C C . MET A 1 71 ? -34.708 5.569 47.570 1.00 95.25 71 MET A C 1
ATOM 551 O O . MET A 1 71 ? -35.545 5.636 48.466 1.00 95.25 71 MET A O 1
ATOM 555 N N . LEU A 1 72 ? -34.509 6.574 46.713 1.00 94.38 72 LEU A N 1
ATOM 556 C CA . LEU A 1 72 ? -35.269 7.82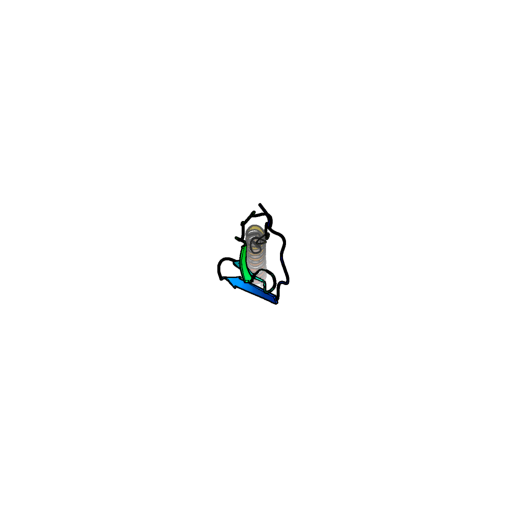0 46.763 1.00 94.38 72 LEU A CA 1
ATOM 557 C C . LEU A 1 72 ? -36.751 7.576 46.460 1.00 94.38 72 LEU A C 1
ATOM 559 O O . LEU A 1 72 ? -37.614 8.127 47.137 1.00 94.38 72 LEU A O 1
ATOM 563 N N . THR A 1 73 ? -37.068 6.746 45.463 1.00 95.12 73 THR A N 1
ATOM 564 C CA . THR A 1 73 ? -38.462 6.394 45.165 1.00 95.12 73 THR A CA 1
ATOM 565 C C . THR A 1 73 ? -39.101 5.635 46.317 1.00 95.12 73 THR A C 1
ATOM 567 O O . THR A 1 73 ? -40.239 5.923 46.660 1.00 95.12 73 THR A O 1
ATOM 570 N N . TRP A 1 74 ? -38.367 4.722 46.953 1.00 94.19 74 TRP A N 1
ATOM 571 C CA . TRP A 1 74 ? -38.863 3.958 48.090 1.00 94.19 74 TRP A CA 1
ATOM 572 C C . TRP A 1 74 ? -39.130 4.861 49.303 1.00 94.19 74 TRP A C 1
ATOM 574 O O . TRP A 1 74 ? -40.233 4.846 49.834 1.00 94.19 74 TRP A O 1
ATOM 584 N N . PHE A 1 75 ? -38.192 5.748 49.648 1.00 94.44 75 PHE A N 1
ATOM 585 C CA . PHE A 1 75 ? -38.355 6.721 50.735 1.00 94.44 75 PHE A CA 1
ATOM 586 C C . PHE A 1 75 ? -39.543 7.673 50.520 1.00 94.44 75 PHE A C 1
ATOM 588 O O . PHE A 1 75 ? -40.275 7.977 51.457 1.00 94.44 75 PHE A O 1
ATOM 595 N N . ASN A 1 76 ? -39.782 8.118 49.281 1.00 90.44 76 ASN A N 1
ATOM 596 C CA . ASN A 1 76 ? -40.951 8.946 48.970 1.00 90.44 76 ASN A CA 1
ATOM 597 C C . ASN A 1 76 ? -42.279 8.189 49.135 1.00 90.44 76 ASN A C 1
ATOM 599 O O . ASN A 1 76 ? -43.280 8.828 49.429 1.00 90.44 76 ASN A O 1
ATOM 603 N N . MET A 1 77 ? -42.307 6.863 48.958 1.00 90.62 77 MET A N 1
ATOM 604 C CA . MET A 1 77 ? -43.522 6.052 49.128 1.00 90.62 77 MET A CA 1
ATOM 605 C C . MET A 1 77 ? -43.834 5.749 50.600 1.00 90.62 77 MET A C 1
ATOM 607 O O . MET A 1 77 ? -44.987 5.496 50.915 1.00 90.62 77 MET A O 1
ATOM 611 N N . GLU A 1 78 ? -42.842 5.785 51.496 1.00 86.75 78 GLU A N 1
ATOM 612 C CA . GLU A 1 78 ? -43.057 5.651 52.949 1.00 86.75 78 GLU A CA 1
ATOM 613 C C . GLU A 1 78 ? -43.525 6.957 53.617 1.00 86.75 78 GLU A C 1
ATOM 615 O O . GLU A 1 78 ? -43.996 6.943 54.752 1.00 86.75 78 GLU A O 1
ATOM 620 N N . LEU A 1 79 ? -43.378 8.094 52.928 1.00 69.38 79 LEU A N 1
ATOM 621 C CA . LEU A 1 79 ? -43.765 9.426 53.406 1.00 69.38 79 LEU A CA 1
ATOM 622 C C . LEU A 1 79 ? -45.213 9.828 53.051 1.00 69.38 79 LEU A C 1
ATOM 624 O O . LEU A 1 79 ? -45.608 10.959 53.347 1.00 69.38 79 LEU A O 1
ATOM 628 N N . PHE A 1 80 ? -45.994 8.925 52.450 1.00 64.56 80 PHE A N 1
ATOM 629 C CA . PHE A 1 80 ? -47.434 9.060 52.191 1.00 64.56 80 PHE A CA 1
ATOM 630 C C . PHE A 1 80 ? -48.209 7.934 52.878 1.00 64.56 80 PHE A C 1
ATOM 632 O O . PHE A 1 80 ? -49.340 8.217 53.338 1.00 64.56 80 PHE A O 1
#

Sequence (80 aa):
MTDPLDLPVDLDFDNAGNMYVCESGSHRVQFFALISNKSCSTSKASMRAIPTIFTLSFYYAQYLIAIVLTMLTWFNMELF

Foldseek 3Di:
DDDDAAQFDDWDADPQGWIWTQGPRVRDIDTGDPPPPVPDPPPPVPPDPPPVVVVVVVVVVVVVVVVVVVVVVVVVVVVD

Radius of gyration: 33.83 Å; chains: 1; bounding box: 73×22×81 Å